Protein AF-K9WG17-F1 (afdb_monomer_lite)

Foldseek 3Di:
DDDDDDDDDDDPVCDPVCCVPPVPQQQDADPVRHGDDDWWKWKDWPAWQDDPLAIATEIEIQTPVDGADVQCVVCVNVVVVVCVVVVVDPSNQHYYYWYDYNFKIWTWGQDPPRDIDIFMAGCVVVPPDSDRDGPPDDDRDDLLVVLQVVVLSVLVVVCVVDPVDPVSVVVSNVDGGTTISD

Radius of gyration: 18.95 Å; chains: 1; bounding box: 47×35×56 Å

pLDDT: mean 86.3, std 12.38, range [47.38, 98.56]

Structure (mmCIF, N/CA/C/O backbone):
data_AF-K9WG17-F1
#
_entry.id   AF-K9WG17-F1
#
loop_
_atom_site.group_PDB
_atom_site.id
_atom_site.type_symbol
_atom_site.label_atom_id
_atom_site.label_alt_id
_atom_site.label_comp_id
_atom_site.label_asym_id
_atom_site.label_entity_id
_atom_site.label_seq_id
_atom_site.pdbx_PDB_ins_code
_atom_site.Cartn_x
_atom_site.Cartn_y
_atom_site.Cartn_z
_atom_site.occupancy
_atom_site.B_iso_or_equiv
_atom_site.auth_seq_id
_atom_site.auth_comp_id
_atom_site.auth_asym_id
_atom_site.auth_atom_id
_atom_site.pdbx_PDB_model_num
ATOM 1 N N . MET A 1 1 ? -18.762 12.763 -14.631 1.00 51.12 1 MET A N 1
ATOM 2 C C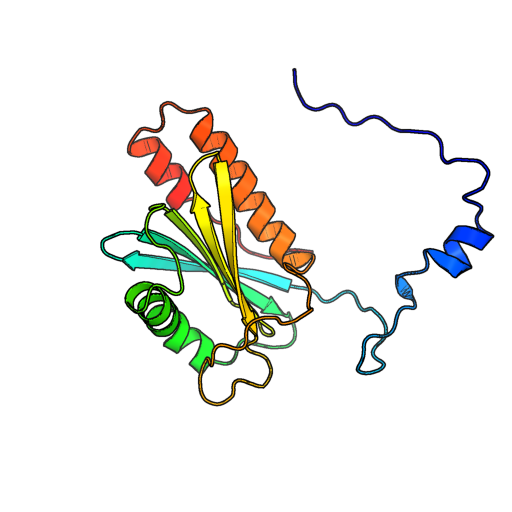A . MET A 1 1 ? -18.119 12.329 -15.885 1.00 51.12 1 MET A CA 1
ATOM 3 C C . MET A 1 1 ? -17.086 11.316 -15.479 1.00 51.12 1 MET A C 1
ATOM 5 O O . MET A 1 1 ? -16.233 11.662 -14.670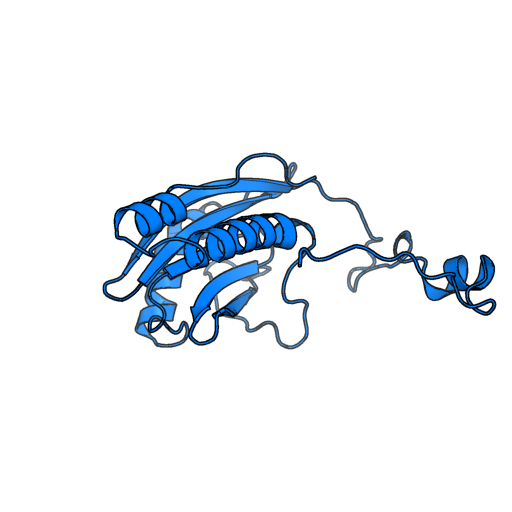 1.00 51.12 1 MET A O 1
ATOM 9 N N . ASP A 1 2 ? -17.221 10.090 -15.963 1.00 79.38 2 ASP A N 1
ATOM 10 C CA . ASP A 1 2 ? -16.240 9.048 -15.684 1.00 79.38 2 ASP A CA 1
ATOM 11 C C . ASP A 1 2 ? -14.927 9.390 -16.386 1.00 79.38 2 ASP A C 1
ATOM 13 O O . ASP A 1 2 ? -14.920 10.050 -17.431 1.00 79.38 2 ASP A O 1
ATOM 17 N N . ALA A 1 3 ? -13.808 8.971 -15.801 1.00 78.81 3 ALA A N 1
ATOM 18 C CA . ALA A 1 3 ? -12.523 9.100 -16.464 1.00 78.81 3 ALA A CA 1
ATOM 19 C C . ALA A 1 3 ? -12.542 8.259 -17.748 1.00 78.81 3 ALA A C 1
ATOM 21 O O . ALA A 1 3 ? -12.750 7.048 -17.707 1.00 78.81 3 ALA A O 1
ATOM 22 N N . THR A 1 4 ? -12.323 8.899 -18.893 1.00 87.00 4 THR A N 1
ATOM 23 C CA . THR A 1 4 ? -12.233 8.216 -20.185 1.00 87.00 4 THR A CA 1
ATOM 24 C C . THR A 1 4 ? -10.780 8.057 -20.587 1.00 87.00 4 THR A C 1
ATOM 26 O O . THR A 1 4 ? -10.029 9.034 -20.625 1.00 87.00 4 THR A O 1
ATOM 29 N N . THR A 1 5 ? -10.387 6.840 -20.945 1.00 90.88 5 THR A N 1
ATOM 30 C CA . THR A 1 5 ? -9.100 6.608 -21.598 1.00 90.88 5 THR A CA 1
ATOM 31 C C . THR A 1 5 ? -9.144 7.184 -23.009 1.00 90.88 5 THR A C 1
ATOM 33 O O . THR A 1 5 ? -10.011 6.822 -23.801 1.00 90.88 5 THR A O 1
ATOM 36 N N . ILE A 1 6 ? -8.198 8.065 -23.327 1.00 94.19 6 ILE A N 1
ATOM 37 C CA . ILE A 1 6 ? -7.948 8.524 -24.694 1.00 94.19 6 ILE A CA 1
ATOM 38 C C . ILE A 1 6 ? -6.669 7.873 -25.208 1.00 94.19 6 ILE A C 1
ATOM 40 O O . ILE A 1 6 ? -5.719 7.671 -24.450 1.00 94.19 6 ILE A O 1
ATOM 44 N N . ILE A 1 7 ? -6.654 7.537 -26.492 1.00 93.81 7 ILE A N 1
ATOM 45 C CA . ILE A 1 7 ? -5.469 7.022 -27.173 1.00 93.81 7 ILE A CA 1
ATOM 46 C C . ILE A 1 7 ? -4.915 8.174 -27.999 1.00 93.81 7 ILE A C 1
ATOM 48 O O . ILE A 1 7 ? -5.633 8.755 -28.810 1.00 93.81 7 ILE A O 1
ATOM 52 N N . LEU A 1 8 ? -3.659 8.523 -27.747 1.00 95.06 8 LEU A N 1
ATOM 53 C CA . LEU A 1 8 ? -2.934 9.521 -28.521 1.00 95.06 8 LEU A CA 1
ATOM 54 C C . LEU A 1 8 ? -2.018 8.803 -29.505 1.00 95.06 8 LEU A C 1
ATOM 56 O O . LEU A 1 8 ? -1.388 7.805 -29.146 1.00 95.06 8 LEU A O 1
ATOM 60 N N . ASP A 1 9 ? -1.925 9.331 -30.722 1.00 96.19 9 ASP A N 1
ATOM 61 C CA . ASP A 1 9 ? -0.934 8.864 -31.683 1.00 96.19 9 ASP A CA 1
ATOM 62 C C . ASP A 1 9 ? 0.478 9.113 -31.146 1.00 96.19 9 ASP A C 1
ATOM 64 O O . ASP A 1 9 ? 0.766 10.145 -30.527 1.00 96.19 9 ASP A O 1
ATOM 68 N N . LEU A 1 10 ? 1.378 8.162 -31.399 1.00 94.94 10 LEU A N 1
ATOM 69 C CA . LEU A 1 10 ? 2.783 8.341 -31.059 1.00 94.94 10 LEU A CA 1
ATOM 70 C C . LEU A 1 10 ? 3.395 9.427 -31.960 1.00 94.94 10 LEU A C 1
ATOM 72 O O . LEU A 1 10 ? 3.201 9.391 -33.179 1.00 94.94 10 LEU A O 1
ATOM 76 N N . PRO A 1 11 ? 4.177 10.372 -31.405 1.00 96.50 11 PRO A N 1
ATOM 77 C CA . PRO A 1 11 ? 4.955 11.300 -32.213 1.00 96.50 11 PRO A CA 1
ATOM 78 C C . PRO A 1 11 ? 5.862 10.541 -33.197 1.00 96.50 11 PRO A C 1
ATOM 80 O O . PRO A 1 11 ? 6.480 9.558 -32.786 1.00 96.50 11 PRO A O 1
ATOM 83 N N . PRO A 1 12 ? 6.053 11.017 -34.445 1.00 95.12 12 PRO A N 1
ATOM 84 C CA . PRO A 1 12 ? 6.903 10.344 -35.439 1.00 95.12 12 PRO A CA 1
ATOM 85 C C . PRO A 1 12 ? 8.351 10.088 -34.989 1.00 95.12 12 PRO A C 1
ATOM 87 O O . PRO A 1 12 ? 9.030 9.228 -35.539 1.00 95.12 12 PRO A O 1
ATOM 90 N N . ALA A 1 13 ? 8.831 10.837 -33.992 1.00 95.25 13 ALA A N 1
ATOM 91 C CA . ALA A 1 13 ? 10.150 10.660 -33.392 1.00 95.25 13 ALA A CA 1
ATOM 92 C C . ALA A 1 13 ? 10.279 9.381 -32.537 1.00 95.25 13 ALA A C 1
ATOM 94 O O . ALA A 1 13 ? 11.396 8.924 -32.301 1.00 95.25 13 ALA A O 1
ATOM 95 N N . ILE A 1 14 ? 9.167 8.795 -32.075 1.00 94.75 14 ILE A N 1
ATOM 96 C CA . ILE A 1 14 ? 9.159 7.525 -31.336 1.00 94.75 14 ILE A CA 1
ATOM 97 C C . ILE A 1 14 ? 9.153 6.379 -32.352 1.00 94.75 14 ILE A C 1
ATOM 99 O O . ILE A 1 14 ? 8.116 5.807 -32.682 1.00 94.75 14 ILE A O 1
ATOM 103 N N . THR A 1 15 ? 10.331 6.078 -32.891 1.00 95.00 15 THR A N 1
ATOM 104 C CA . THR A 1 15 ? 10.540 4.988 -33.854 1.00 95.00 15 THR A CA 1
ATOM 105 C C . THR A 1 15 ? 10.776 3.645 -33.155 1.00 95.00 15 THR A C 1
ATOM 107 O O . THR A 1 15 ? 11.053 3.592 -31.956 1.00 95.00 15 THR A O 1
ATOM 110 N N . ASN A 1 16 ? 10.736 2.542 -33.912 1.00 93.56 16 ASN A N 1
ATOM 111 C CA . ASN A 1 16 ? 11.123 1.221 -33.396 1.00 93.56 16 ASN A CA 1
ATOM 112 C C . ASN A 1 16 ? 12.556 1.226 -32.840 1.00 93.56 16 ASN A C 1
ATOM 114 O O . ASN A 1 16 ? 12.784 0.710 -31.750 1.00 93.56 16 ASN A O 1
ATOM 118 N N . ASP A 1 17 ? 13.497 1.864 -33.541 1.00 93.94 17 ASP A N 1
ATOM 119 C CA . ASP A 1 17 ? 14.888 1.990 -33.091 1.00 93.94 17 ASP A CA 1
ATOM 120 C C . ASP A 1 17 ? 14.991 2.813 -31.804 1.00 93.94 17 ASP A C 1
ATOM 122 O O . ASP A 1 17 ? 15.771 2.479 -30.912 1.00 93.94 17 ASP A O 1
ATOM 126 N N . TYR A 1 18 ? 14.194 3.880 -31.674 1.00 92.94 18 TYR A N 1
ATOM 127 C CA . TYR A 1 18 ? 14.124 4.641 -30.429 1.00 92.94 18 TYR A CA 1
ATOM 128 C C . TYR A 1 18 ? 13.651 3.746 -29.279 1.00 92.94 18 TYR A C 1
ATOM 130 O O . TYR A 1 18 ? 14.301 3.702 -28.237 1.00 92.94 18 TYR A O 1
ATOM 138 N N . LEU A 1 19 ? 12.569 2.985 -29.472 1.00 92.12 19 LEU A N 1
ATOM 139 C CA . LEU A 1 19 ? 12.044 2.084 -28.443 1.00 92.12 19 LEU A CA 1
ATOM 140 C C . LEU A 1 19 ? 13.060 1.000 -28.056 1.00 92.12 19 LEU A C 1
ATOM 142 O O . LEU A 1 19 ? 13.271 0.766 -26.869 1.00 92.12 19 LEU A O 1
ATOM 146 N N . GLN A 1 20 ? 13.742 0.397 -29.031 1.00 87.25 20 GLN A N 1
ATOM 147 C CA . GLN A 1 20 ? 14.749 -0.644 -28.793 1.00 87.25 20 GLN A CA 1
ATOM 148 C C . GLN A 1 20 ? 15.999 -0.139 -28.064 1.00 87.25 20 GLN A C 1
ATOM 150 O O . GLN A 1 20 ? 16.607 -0.901 -27.315 1.00 87.25 20 GLN A O 1
ATOM 155 N N . ASN A 1 21 ? 16.392 1.119 -28.277 1.00 86.31 21 ASN A N 1
ATOM 156 C CA . ASN A 1 21 ? 17.616 1.673 -27.694 1.00 86.31 21 ASN A CA 1
ATOM 157 C C . ASN A 1 21 ? 17.372 2.465 -26.403 1.00 86.31 21 ASN A C 1
ATOM 159 O O . ASN A 1 21 ? 18.257 2.528 -25.556 1.00 86.31 21 ASN A O 1
ATOM 163 N N . GLN A 1 22 ? 16.207 3.105 -26.264 1.00 87.19 22 GLN A N 1
ATOM 164 C CA . GLN A 1 22 ? 15.921 4.054 -25.179 1.00 87.19 22 GLN A CA 1
ATOM 165 C C . GLN A 1 22 ? 14.816 3.577 -24.227 1.00 87.19 22 GLN A C 1
ATOM 167 O O . GLN A 1 22 ? 14.816 3.971 -23.064 1.00 87.19 22 GLN A O 1
ATOM 172 N N . ALA A 1 23 ? 13.884 2.732 -24.685 1.00 82.81 23 ALA A N 1
ATOM 173 C CA . ALA A 1 23 ? 12.753 2.236 -23.888 1.00 82.81 23 ALA A CA 1
ATOM 174 C C . ALA A 1 23 ? 12.799 0.717 -23.628 1.00 82.81 23 ALA A C 1
ATOM 176 O O . ALA A 1 23 ? 11.820 0.137 -23.160 1.00 82.81 23 ALA A O 1
ATOM 177 N N . ASN A 1 24 ? 13.932 0.076 -23.913 1.00 81.19 24 ASN A N 1
ATOM 178 C CA . ASN A 1 24 ? 14.167 -1.351 -23.707 1.00 81.19 24 ASN A CA 1
ATOM 179 C C . ASN A 1 24 ? 14.452 -1.637 -22.226 1.00 81.19 24 ASN A C 1
ATOM 181 O O . ASN A 1 24 ? 15.583 -1.855 -21.792 1.00 81.19 24 ASN A O 1
ATOM 185 N N . VAL A 1 25 ? 13.393 -1.542 -21.423 1.00 76.88 25 VAL A N 1
ATOM 186 C CA . VAL A 1 25 ? 13.448 -1.740 -19.971 1.00 76.88 25 VAL A CA 1
ATOM 187 C C . VAL A 1 25 ? 13.676 -3.203 -19.581 1.00 76.88 25 VAL A C 1
ATOM 189 O O . VAL A 1 25 ? 14.121 -3.483 -18.471 1.00 76.88 25 VAL A O 1
ATOM 192 N N . ASP A 1 26 ? 13.403 -4.135 -20.492 1.00 74.44 26 ASP A N 1
ATOM 193 C CA . ASP A 1 26 ? 13.561 -5.580 -20.334 1.00 74.44 26 ASP A CA 1
ATOM 194 C C . ASP A 1 26 ? 15.021 -6.053 -20.397 1.00 74.44 26 ASP A C 1
ATOM 196 O O . ASP A 1 26 ? 15.327 -7.155 -19.943 1.00 74.44 26 ASP A O 1
ATOM 200 N N . THR A 1 27 ? 15.941 -5.204 -20.862 1.00 75.81 27 THR A N 1
ATOM 201 C CA . THR A 1 27 ? 17.392 -5.459 -20.806 1.00 75.81 27 THR A CA 1
ATOM 202 C C . THR A 1 27 ? 18.113 -4.689 -19.699 1.00 75.81 27 THR A C 1
ATOM 204 O O . THR A 1 27 ? 19.325 -4.848 -19.538 1.00 75.81 27 THR A O 1
ATOM 207 N N . LEU A 1 28 ? 17.398 -3.881 -18.904 1.00 74.75 28 LEU A N 1
ATOM 208 C CA . LEU A 1 28 ? 18.005 -3.148 -17.794 1.00 74.75 28 LEU A CA 1
ATOM 209 C C . LEU A 1 28 ? 18.552 -4.118 -16.746 1.00 74.75 28 LEU A C 1
ATOM 211 O O . LEU A 1 28 ? 17.857 -5.031 -16.295 1.00 74.75 28 LEU A O 1
ATOM 215 N N . SER A 1 29 ? 19.788 -3.868 -16.326 1.00 74.44 29 SER A N 1
ATOM 216 C CA . SER A 1 29 ? 20.395 -4.524 -15.174 1.00 74.44 29 SER A CA 1
ATOM 217 C C . SER A 1 29 ? 20.368 -3.590 -13.972 1.00 74.44 29 SER A C 1
ATOM 219 O O . SER A 1 29 ? 20.653 -2.398 -14.096 1.00 74.44 29 SER A O 1
ATOM 221 N N . ASP A 1 30 ? 20.028 -4.129 -12.806 1.00 68.19 30 ASP A N 1
ATOM 222 C CA . ASP A 1 30 ? 20.104 -3.386 -11.553 1.00 68.19 30 ASP A CA 1
ATOM 223 C C . ASP A 1 30 ? 21.564 -3.158 -11.104 1.00 68.19 30 ASP A C 1
ATOM 225 O O . ASP A 1 30 ? 22.530 -3.607 -11.728 1.00 68.19 30 ASP A O 1
ATOM 229 N N . GLN A 1 31 ? 21.737 -2.463 -9.977 1.00 62.03 31 GLN A N 1
ATOM 230 C CA . GLN A 1 31 ? 23.042 -2.205 -9.351 1.00 62.03 31 GLN A CA 1
ATOM 231 C C . GLN A 1 31 ? 23.815 -3.477 -8.943 1.00 62.03 31 GLN A C 1
ATOM 233 O O . GLN A 1 31 ? 24.991 -3.390 -8.591 1.00 62.03 31 GLN A O 1
ATOM 238 N N . TYR A 1 32 ? 23.179 -4.650 -9.004 1.00 67.19 32 TYR A N 1
ATOM 239 C CA . TYR A 1 32 ? 23.762 -5.964 -8.739 1.00 67.19 32 TYR A CA 1
ATOM 240 C C . TYR A 1 32 ? 23.988 -6.775 -10.024 1.00 67.19 32 TYR A C 1
ATOM 242 O O . TYR A 1 32 ? 24.229 -7.980 -9.947 1.00 67.19 32 TYR A O 1
ATOM 250 N N . GLN A 1 33 ? 23.918 -6.130 -11.195 1.00 72.94 33 GLN A N 1
ATOM 251 C CA . GLN A 1 33 ? 24.057 -6.751 -12.516 1.00 72.94 33 GLN A CA 1
ATOM 252 C C . GLN A 1 33 ? 23.007 -7.833 -12.805 1.00 72.94 33 GLN A C 1
ATOM 254 O O . GLN A 1 33 ? 23.218 -8.692 -13.664 1.00 72.94 33 GLN A O 1
ATOM 259 N N . LYS A 1 34 ? 21.862 -7.804 -12.114 1.00 71.62 34 LYS A N 1
ATOM 260 C CA . LYS A 1 34 ? 20.746 -8.699 -12.419 1.00 71.62 34 LYS A CA 1
ATOM 261 C C . LYS A 1 34 ? 19.844 -8.037 -13.443 1.00 71.62 34 LYS A C 1
ATOM 263 O O . LYS A 1 34 ? 19.337 -6.943 -13.211 1.00 71.62 34 LYS A O 1
ATOM 268 N N . THR A 1 35 ? 19.635 -8.716 -14.563 1.00 75.44 35 THR A N 1
ATOM 269 C CA . THR A 1 35 ? 18.678 -8.287 -15.584 1.00 75.44 35 THR A CA 1
ATOM 270 C C . THR A 1 35 ? 17.263 -8.311 -15.019 1.00 75.44 35 THR A C 1
ATOM 272 O O . THR A 1 35 ? 16.928 -9.174 -14.201 1.00 75.44 35 THR A O 1
ATOM 275 N N . TYR A 1 36 ? 16.435 -7.370 -15.463 1.00 69.44 36 TYR A N 1
ATOM 276 C CA . TYR A 1 36 ? 15.031 -7.284 -15.097 1.00 69.44 36 TYR A CA 1
ATOM 277 C C . TYR A 1 36 ? 14.325 -8.634 -15.295 1.00 69.44 36 TYR A C 1
ATOM 279 O O . TYR A 1 36 ? 14.311 -9.204 -16.385 1.00 69.44 36 TYR A O 1
ATOM 287 N N . GLN A 1 37 ? 13.732 -9.158 -14.222 1.00 72.12 37 GLN A N 1
ATOM 288 C CA . GLN A 1 37 ? 12.983 -10.409 -14.253 1.00 72.12 37 GLN A CA 1
ATOM 289 C C . GLN A 1 37 ? 11.594 -10.217 -13.671 1.00 72.12 37 GLN A C 1
ATOM 291 O O . GLN A 1 37 ? 11.386 -9.537 -12.663 1.00 72.12 37 GLN A O 1
ATOM 296 N N . TYR A 1 38 ? 10.636 -10.894 -14.293 1.00 76.38 38 TYR A N 1
ATOM 297 C CA . TYR A 1 38 ? 9.287 -10.967 -13.774 1.00 76.38 38 TYR A CA 1
ATOM 298 C C . TYR A 1 38 ? 9.226 -11.914 -12.570 1.00 76.38 38 TYR A C 1
ATOM 300 O O . TYR A 1 38 ? 9.233 -13.135 -12.719 1.00 76.38 38 TYR A O 1
ATOM 308 N N . ILE A 1 39 ? 9.158 -11.349 -11.364 1.00 80.75 39 ILE A N 1
ATOM 309 C CA . ILE A 1 39 ? 9.056 -12.117 -10.118 1.00 80.75 39 ILE A CA 1
ATOM 310 C C . ILE A 1 39 ? 7.588 -12.258 -9.727 1.00 80.75 39 ILE A C 1
ATOM 312 O O . ILE A 1 39 ? 6.894 -11.275 -9.494 1.00 80.75 39 ILE A O 1
ATOM 316 N N . ARG A 1 40 ? 7.092 -13.483 -9.579 1.00 88.12 40 ARG A N 1
ATOM 317 C CA . ARG A 1 40 ? 5.726 -13.697 -9.093 1.00 88.12 40 ARG A CA 1
ATOM 318 C C . ARG A 1 40 ? 5.619 -13.377 -7.606 1.00 88.12 40 ARG A C 1
ATOM 320 O O . ARG A 1 40 ? 6.432 -13.828 -6.793 1.00 88.12 40 ARG A O 1
ATOM 327 N N . ARG A 1 41 ? 4.587 -12.608 -7.252 1.00 91.56 41 ARG A N 1
ATOM 328 C CA . ARG A 1 41 ? 4.244 -12.288 -5.865 1.00 91.56 41 ARG A CA 1
ATOM 329 C C . ARG A 1 41 ? 2.773 -12.533 -5.566 1.00 91.56 41 ARG A C 1
ATOM 331 O O . ARG A 1 41 ? 1.930 -12.484 -6.460 1.00 91.56 41 ARG A O 1
ATOM 338 N N . SER A 1 42 ? 2.471 -12.756 -4.294 1.00 94.31 42 SER A N 1
ATOM 339 C CA . SER A 1 42 ? 1.108 -12.867 -3.776 1.00 94.31 42 SER A CA 1
ATOM 340 C C . SER A 1 42 ? 0.894 -11.950 -2.573 1.00 94.31 42 SER A C 1
ATOM 342 O O . SER A 1 42 ? 1.837 -11.645 -1.843 1.00 94.31 42 SER A O 1
ATOM 344 N N . ALA A 1 43 ? -0.345 -11.512 -2.365 1.00 96.06 43 ALA A N 1
ATOM 345 C CA . ALA A 1 43 ? -0.778 -10.834 -1.151 1.00 96.06 43 ALA A CA 1
ATOM 346 C C . ALA A 1 43 ? -1.418 -11.835 -0.185 1.00 96.06 43 ALA A C 1
ATOM 348 O O . ALA A 1 43 ? -2.285 -12.632 -0.561 1.00 96.06 43 ALA A O 1
ATOM 349 N N . LYS A 1 44 ? -1.036 -11.746 1.086 1.00 96.94 44 LYS A N 1
ATOM 350 C CA . LYS A 1 44 ? -1.651 -12.468 2.196 1.00 96.94 44 LYS A CA 1
ATOM 351 C C . LYS A 1 44 ? -2.096 -11.458 3.259 1.00 96.94 44 LYS A C 1
ATOM 353 O O . LYS A 1 44 ? -1.237 -10.863 3.908 1.00 96.94 44 LYS A O 1
ATOM 358 N N . PRO A 1 45 ? -3.409 -11.277 3.468 1.00 97.50 45 PRO A N 1
ATOM 359 C CA . PRO A 1 45 ? -3.932 -10.552 4.619 1.00 97.50 45 PRO A CA 1
ATOM 360 C C . PRO A 1 45 ? -3.483 -11.222 5.913 1.00 97.50 45 PRO A C 1
ATOM 362 O O . PRO A 1 45 ? -3.602 -12.444 6.041 1.00 97.50 45 PRO A O 1
ATOM 365 N N . ILE A 1 46 ? -2.992 -10.437 6.867 1.00 95.88 46 ILE A N 1
ATOM 366 C CA . ILE A 1 46 ? -2.600 -10.956 8.190 1.00 95.88 46 ILE A CA 1
ATOM 367 C C . ILE A 1 46 ? -3.470 -10.406 9.324 1.00 95.88 46 ILE A C 1
ATOM 369 O O . ILE A 1 46 ? -3.355 -10.864 10.456 1.00 95.88 46 ILE A O 1
ATOM 373 N N . GLY A 1 47 ? -4.369 -9.467 9.018 1.00 96.94 47 GLY A N 1
ATOM 374 C CA . GLY A 1 47 ? -5.338 -8.920 9.961 1.00 96.94 47 GLY A CA 1
ATOM 375 C C . GLY A 1 47 ? -5.162 -7.422 10.159 1.00 96.94 47 GLY A C 1
ATOM 376 O O . GLY A 1 47 ? -4.969 -6.680 9.194 1.00 96.94 47 GLY A O 1
ATOM 377 N N . PHE A 1 48 ? -5.262 -6.989 11.413 1.00 97.81 48 PHE A N 1
ATOM 378 C CA . PHE A 1 48 ? -5.276 -5.582 11.792 1.00 97.81 48 PHE A CA 1
ATOM 379 C C . PHE A 1 48 ? -4.222 -5.284 12.852 1.00 97.81 48 PHE A C 1
ATOM 381 O O . PHE A 1 48 ? -4.009 -6.094 13.751 1.00 97.81 48 PHE A O 1
ATOM 388 N N . LEU A 1 49 ? -3.649 -4.086 12.788 1.00 96.94 49 LEU A N 1
ATOM 389 C CA . LEU A 1 49 ? -3.021 -3.430 13.929 1.00 96.94 49 LEU A CA 1
ATOM 390 C C . LEU A 1 49 ? -3.968 -2.341 14.420 1.00 96.94 49 LEU A C 1
ATOM 392 O O . LEU A 1 49 ? -4.404 -1.490 13.643 1.00 96.94 49 LEU A O 1
ATOM 396 N N . VAL A 1 50 ? -4.287 -2.383 15.711 1.00 95.94 50 VAL A N 1
ATOM 397 C CA . VAL A 1 50 ? -5.158 -1.405 16.364 1.00 95.94 50 VAL A CA 1
ATOM 398 C C . VAL A 1 50 ? -4.335 -0.622 17.375 1.00 95.94 50 VAL A C 1
ATOM 400 O O . VAL A 1 50 ? -3.760 -1.189 18.299 1.00 95.94 50 VAL A O 1
ATOM 403 N N . HIS A 1 51 ? -4.303 0.688 17.186 1.00 94.44 51 HIS A N 1
ATOM 404 C CA . HIS A 1 51 ? -3.726 1.671 18.087 1.00 94.44 51 HIS A CA 1
ATOM 405 C C . HIS A 1 51 ? -4.837 2.635 18.529 1.00 94.44 51 HIS A C 1
ATOM 407 O O . HIS A 1 51 ? -5.824 2.816 17.815 1.00 94.44 51 HIS A O 1
ATOM 413 N N . GLU A 1 52 ? -4.682 3.310 19.672 1.00 92.75 52 GLU A N 1
ATOM 414 C CA . GLU A 1 52 ? -5.693 4.245 20.210 1.00 92.75 52 GLU A CA 1
ATOM 415 C C . GLU A 1 52 ? -6.125 5.348 19.221 1.00 92.75 52 GLU A C 1
ATOM 417 O O . GLU A 1 52 ? -7.220 5.895 19.328 1.00 92.75 52 GLU A O 1
ATOM 422 N N . LYS A 1 53 ? -5.269 5.661 18.243 1.00 91.25 53 LYS A N 1
ATOM 423 C CA . LYS A 1 53 ? -5.466 6.724 17.246 1.00 91.25 53 LYS A CA 1
ATOM 424 C C . LYS A 1 53 ? -5.584 6.223 15.805 1.00 91.25 53 LYS A C 1
ATOM 426 O O . LYS A 1 53 ? -5.834 7.035 14.924 1.00 91.25 53 LYS A O 1
ATOM 431 N N . LEU A 1 54 ? -5.363 4.933 15.541 1.00 94.25 54 LEU A N 1
ATOM 432 C CA . LEU A 1 54 ? -5.180 4.421 14.179 1.00 94.25 54 LEU A CA 1
ATOM 433 C C . LEU A 1 54 ? -5.554 2.939 14.067 1.00 94.25 54 LEU A C 1
ATOM 435 O O . LEU A 1 54 ? -5.197 2.137 14.925 1.00 94.25 54 LEU A O 1
ATOM 439 N N . VAL A 1 55 ? -6.193 2.564 12.960 1.00 96.50 55 VAL A N 1
ATOM 440 C CA . VAL A 1 55 ? -6.352 1.166 12.537 1.00 96.50 55 VAL A CA 1
ATOM 441 C C . VAL A 1 55 ? -5.617 0.945 11.218 1.00 96.50 55 VAL A C 1
ATOM 443 O O . VAL A 1 55 ? -5.888 1.634 10.234 1.00 96.50 55 VAL A O 1
ATOM 446 N N . LEU A 1 56 ? -4.719 -0.038 11.180 1.00 97.69 56 LEU A N 1
ATOM 447 C CA . LEU A 1 56 ? -4.028 -0.462 9.964 1.00 97.69 56 LEU A CA 1
ATOM 448 C C . LEU A 1 56 ? -4.474 -1.858 9.547 1.00 97.69 56 LEU A C 1
ATOM 450 O O . LEU A 1 56 ? -4.450 -2.791 10.349 1.00 97.69 56 LEU A O 1
ATOM 454 N N . LYS A 1 57 ? -4.812 -2.017 8.270 1.00 98.56 57 LYS A N 1
ATOM 455 C CA . LYS A 1 57 ? -4.890 -3.329 7.614 1.00 98.56 57 LYS A CA 1
ATOM 456 C C . LYS A 1 57 ? -3.481 -3.815 7.315 1.00 98.56 57 LYS A C 1
ATOM 458 O O . LYS A 1 57 ? -2.660 -3.044 6.830 1.00 98.56 57 LYS A O 1
ATOM 463 N N . LEU A 1 58 ? -3.186 -5.075 7.587 1.00 98.25 58 LEU A N 1
ATOM 464 C CA . LEU A 1 58 ? -1.839 -5.602 7.416 1.00 98.25 58 LEU A CA 1
ATOM 465 C C . LEU A 1 58 ? -1.784 -6.641 6.295 1.00 98.25 58 LEU A C 1
ATOM 467 O O . LEU A 1 58 ? -2.606 -7.563 6.232 1.00 98.25 58 LEU A O 1
ATOM 471 N N . TYR A 1 59 ? -0.758 -6.517 5.460 1.00 97.62 59 TYR A N 1
ATOM 472 C CA . TYR A 1 59 ? -0.469 -7.412 4.351 1.00 97.62 59 TYR A CA 1
ATOM 473 C C . TYR A 1 59 ? 0.957 -7.945 4.440 1.00 97.62 59 TYR A C 1
ATOM 475 O O . TYR A 1 59 ? 1.910 -7.193 4.636 1.00 97.62 59 TYR A O 1
ATOM 483 N N . HIS A 1 60 ? 1.109 -9.242 4.192 1.00 95.50 60 HIS A N 1
ATOM 484 C CA . HIS A 1 60 ? 2.364 -9.800 3.711 1.00 95.50 60 HIS A CA 1
ATOM 485 C C . HIS A 1 60 ? 2.319 -9.874 2.191 1.00 95.50 60 HIS A C 1
ATOM 487 O O . HIS A 1 60 ? 1.370 -10.410 1.616 1.00 95.50 60 HIS A O 1
ATOM 493 N N . MET A 1 61 ? 3.370 -9.388 1.546 1.00 93.44 61 MET A N 1
ATOM 494 C CA . MET A 1 61 ? 3.605 -9.610 0.132 1.00 93.44 61 MET A CA 1
ATOM 495 C C . MET A 1 61 ? 4.722 -10.641 -0.036 1.00 93.44 61 MET A C 1
ATOM 497 O O . MET A 1 61 ? 5.881 -10.394 0.294 1.00 93.44 61 MET A O 1
ATOM 501 N N . LEU A 1 62 ? 4.358 -11.814 -0.543 1.00 92.00 62 LEU A N 1
ATOM 502 C CA . LEU A 1 62 ? 5.209 -13.000 -0.584 1.00 92.00 62 LEU A CA 1
ATOM 503 C C . LEU A 1 62 ? 5.762 -13.216 -1.992 1.00 92.00 62 LEU A C 1
ATOM 505 O O . LEU A 1 62 ? 5.011 -13.108 -2.959 1.00 92.00 62 LEU A O 1
ATOM 509 N N . ARG A 1 63 ? 7.049 -13.556 -2.113 1.00 89.06 63 ARG A N 1
ATOM 510 C CA . ARG A 1 63 ? 7.633 -14.115 -3.340 1.00 89.06 63 ARG A CA 1
ATOM 511 C C . ARG A 1 63 ? 7.337 -15.615 -3.389 1.00 89.06 63 ARG A C 1
ATOM 513 O O . ARG A 1 63 ? 7.302 -16.260 -2.348 1.00 89.06 63 ARG A O 1
ATOM 520 N N . GLU A 1 64 ? 7.149 -16.168 -4.585 1.00 82.94 64 GLU A N 1
ATOM 521 C CA . GLU A 1 64 ? 6.839 -17.599 -4.765 1.00 82.94 64 GLU A CA 1
ATOM 522 C C . GLU A 1 64 ? 7.954 -18.524 -4.240 1.00 82.94 64 GLU A C 1
ATOM 524 O O . GLU A 1 64 ? 7.666 -19.541 -3.618 1.00 82.94 64 GLU A O 1
ATOM 529 N N . ALA A 1 65 ? 9.220 -18.144 -4.436 1.00 79.81 65 ALA A N 1
ATOM 530 C CA . ALA A 1 65 ? 10.378 -18.974 -4.094 1.00 79.81 65 ALA A CA 1
ATOM 531 C C . ALA A 1 65 ? 11.019 -18.656 -2.728 1.00 79.81 65 ALA A C 1
ATOM 533 O O . ALA A 1 65 ? 11.860 -19.417 -2.258 1.00 79.81 65 ALA A O 1
ATOM 534 N N . GLU A 1 66 ? 10.655 -17.538 -2.092 1.00 82.50 66 GLU A N 1
ATOM 535 C CA . GLU A 1 66 ? 11.345 -17.027 -0.901 1.00 82.50 66 GLU A CA 1
ATOM 536 C C . GLU A 1 66 ? 10.338 -16.597 0.178 1.00 82.50 66 GLU A C 1
ATOM 538 O O . GLU A 1 66 ? 9.649 -15.576 0.017 1.00 82.50 66 GLU A O 1
ATOM 543 N N . PRO A 1 67 ? 10.242 -17.334 1.302 1.00 83.94 67 PRO A N 1
ATOM 544 C CA . PRO A 1 67 ? 9.379 -16.933 2.401 1.00 83.94 67 PRO A CA 1
ATOM 545 C C . PRO A 1 67 ? 9.890 -15.644 3.055 1.00 83.94 67 PRO A C 1
ATOM 547 O O . PRO A 1 67 ? 11.086 -15.350 3.055 1.00 83.94 67 PRO A O 1
ATOM 550 N N . LEU A 1 68 ? 8.979 -14.875 3.657 1.00 86.81 68 LEU A N 1
ATOM 551 C CA . LEU A 1 68 ? 9.382 -13.790 4.550 1.00 86.81 68 LEU A CA 1
ATOM 552 C C . LEU A 1 68 ? 10.093 -14.383 5.775 1.00 86.81 68 LEU A C 1
ATOM 554 O O . LEU A 1 68 ? 9.567 -15.331 6.367 1.00 86.81 68 LEU A O 1
ATOM 558 N N . PRO A 1 69 ? 11.234 -13.825 6.207 1.00 85.38 69 PRO A N 1
ATOM 559 C CA . PRO A 1 69 ? 11.865 -14.238 7.453 1.00 85.38 69 PRO A CA 1
ATOM 560 C C . PRO A 1 69 ? 10.877 -14.172 8.627 1.00 85.38 69 PRO A C 1
ATOM 562 O O . PRO A 1 69 ? 10.213 -13.155 8.825 1.00 85.38 69 PRO A O 1
ATOM 565 N N . GLN A 1 70 ? 10.777 -15.255 9.405 1.00 86.50 70 GLN A N 1
ATOM 566 C CA . GLN A 1 70 ? 9.758 -15.399 10.454 1.00 86.50 70 GLN A CA 1
ATOM 567 C C . GLN A 1 70 ? 9.823 -14.271 11.496 1.00 86.50 70 GLN A C 1
ATOM 569 O O . GLN A 1 70 ? 8.803 -13.683 11.823 1.00 86.50 70 GLN A O 1
ATOM 574 N N . HIS A 1 71 ? 11.026 -13.879 11.919 1.00 83.00 71 HIS A N 1
ATOM 575 C CA . HIS A 1 71 ? 11.212 -12.787 12.878 1.00 83.00 71 HIS A CA 1
ATOM 576 C C . HIS A 1 71 ? 10.660 -11.432 12.388 1.00 83.00 71 HIS A C 1
ATOM 578 O O . HIS A 1 71 ? 10.171 -10.656 13.202 1.00 83.00 71 HIS A O 1
ATOM 584 N N . LEU A 1 72 ? 10.698 -11.132 11.079 1.00 84.44 72 LEU A N 1
ATOM 585 C CA . LEU A 1 72 ? 10.095 -9.901 10.546 1.00 84.44 72 LEU A CA 1
ATOM 586 C C . LEU A 1 72 ? 8.571 -9.956 10.659 1.00 84.44 72 LEU A C 1
ATOM 588 O O . LEU A 1 72 ? 7.941 -8.948 10.960 1.00 84.44 72 LEU A O 1
ATOM 592 N N . GLN A 1 73 ? 7.989 -11.134 10.430 1.00 89.06 73 GLN A N 1
ATOM 593 C CA . GLN A 1 73 ? 6.550 -11.355 10.564 1.00 89.06 73 GLN A CA 1
ATOM 594 C C . GLN A 1 73 ? 6.112 -11.215 12.027 1.00 89.06 73 GLN A C 1
ATOM 596 O O . GLN A 1 73 ? 5.138 -10.519 12.309 1.00 89.06 73 GLN A O 1
ATOM 601 N N . ASP A 1 74 ? 6.859 -11.825 12.948 1.00 88.88 74 ASP A N 1
ATOM 602 C CA . ASP A 1 74 ? 6.546 -11.829 14.381 1.00 88.88 74 ASP A CA 1
ATOM 603 C C . ASP A 1 74 ? 6.683 -10.430 15.003 1.00 88.88 74 ASP A C 1
ATOM 605 O O . ASP A 1 74 ? 5.882 -10.042 15.853 1.00 88.88 74 ASP A O 1
ATOM 609 N N . ASN A 1 75 ? 7.661 -9.643 14.545 1.00 88.62 75 ASN A N 1
ATOM 610 C CA . ASN A 1 75 ? 7.951 -8.317 15.094 1.00 88.62 75 ASN A CA 1
ATOM 611 C C . ASN A 1 75 ? 7.222 -7.167 14.385 1.00 88.62 75 ASN A C 1
ATOM 613 O O . ASN A 1 75 ? 7.289 -6.033 14.860 1.00 88.62 75 ASN A O 1
ATOM 617 N N . LEU A 1 76 ? 6.523 -7.426 13.273 1.00 91.94 76 LEU A N 1
ATOM 618 C CA . LEU A 1 76 ? 5.920 -6.386 12.433 1.00 91.94 76 LEU A CA 1
ATOM 619 C C . LEU A 1 76 ? 5.017 -5.434 13.224 1.00 91.94 76 LEU A C 1
ATOM 621 O O . LEU A 1 76 ? 5.132 -4.216 13.095 1.00 91.94 76 LEU A O 1
ATOM 625 N N . GLN A 1 77 ? 4.111 -5.979 14.039 1.00 94.50 77 GLN A N 1
ATOM 626 C CA . GLN A 1 77 ? 3.163 -5.146 14.778 1.00 94.50 77 GLN A CA 1
ATOM 627 C C . GLN A 1 77 ? 3.864 -4.298 15.839 1.00 94.50 77 GLN A C 1
ATOM 629 O O . GLN A 1 77 ? 3.604 -3.101 15.926 1.00 94.50 77 GLN A O 1
ATOM 634 N N . SER A 1 78 ? 4.778 -4.903 16.602 1.00 92.81 78 SER A N 1
ATOM 635 C CA . SER A 1 78 ? 5.571 -4.206 17.618 1.00 92.81 78 SER A CA 1
ATOM 636 C C . SER A 1 78 ? 6.402 -3.082 17.007 1.00 92.81 78 SER A C 1
ATOM 638 O O . SER A 1 78 ? 6.414 -1.980 17.545 1.00 92.81 78 SER A O 1
ATOM 640 N N . PHE A 1 79 ? 7.026 -3.330 15.851 1.00 92.12 79 PHE A N 1
ATOM 641 C CA . PHE A 1 79 ? 7.775 -2.315 15.115 1.00 92.12 79 PHE A CA 1
ATOM 642 C C . PHE A 1 79 ? 6.881 -1.137 14.709 1.00 92.12 79 PHE A C 1
ATOM 644 O O . PHE A 1 79 ? 7.194 0.007 15.016 1.00 92.12 79 PHE A O 1
ATOM 651 N N . ILE A 1 80 ? 5.732 -1.398 14.075 1.00 93.69 80 ILE A N 1
ATOM 652 C CA . ILE A 1 80 ? 4.819 -0.326 13.650 1.00 93.69 80 ILE A CA 1
ATOM 653 C C . ILE A 1 80 ? 4.301 0.476 14.855 1.00 93.69 80 ILE A C 1
ATOM 655 O O . ILE A 1 80 ? 4.209 1.700 14.782 1.00 93.69 80 ILE A O 1
ATOM 659 N N . LEU A 1 81 ? 3.969 -0.190 15.966 1.00 94.25 81 LEU A N 1
ATOM 660 C CA . LEU A 1 81 ? 3.556 0.491 17.195 1.00 94.25 81 LEU A CA 1
ATOM 661 C C . LEU A 1 81 ? 4.669 1.386 17.744 1.00 94.25 81 LEU A C 1
ATOM 663 O O . LEU A 1 81 ? 4.388 2.510 18.153 1.00 94.25 81 LEU A O 1
ATOM 667 N N . ASP A 1 82 ? 5.916 0.923 17.720 1.00 92.81 82 ASP A N 1
ATOM 668 C CA . ASP A 1 82 ? 7.066 1.722 18.137 1.00 92.81 82 ASP A CA 1
ATOM 669 C C . ASP A 1 82 ? 7.246 2.972 17.263 1.00 92.81 82 ASP A C 1
ATOM 671 O O . ASP A 1 82 ? 7.409 4.077 17.785 1.00 92.81 82 ASP A O 1
ATOM 675 N N . GLU A 1 83 ? 7.125 2.828 15.940 1.00 92.00 83 GLU A N 1
ATOM 676 C CA . GLU A 1 83 ? 7.177 3.950 14.996 1.00 92.00 83 GLU A CA 1
ATOM 677 C C . GLU A 1 83 ? 6.061 4.978 15.248 1.00 92.00 83 GLU A C 1
ATOM 679 O O . GLU A 1 83 ? 6.301 6.189 15.188 1.00 92.00 83 GLU A O 1
ATOM 684 N N . ILE A 1 84 ? 4.847 4.515 15.567 1.00 92.25 84 ILE A N 1
ATOM 685 C CA . ILE A 1 84 ? 3.714 5.382 15.929 1.00 92.25 84 ILE A CA 1
ATOM 686 C C . ILE A 1 84 ? 3.990 6.106 17.253 1.00 92.25 84 ILE A C 1
ATOM 688 O O . ILE A 1 84 ? 3.820 7.324 17.335 1.00 92.25 84 ILE A O 1
ATOM 692 N N . ASN A 1 85 ? 4.437 5.382 18.281 1.00 92.00 85 ASN A N 1
ATOM 693 C CA . ASN A 1 85 ? 4.679 5.927 19.620 1.00 92.00 85 ASN A CA 1
ATOM 694 C C . ASN A 1 85 ? 5.792 6.980 19.630 1.00 92.00 85 ASN A C 1
ATOM 696 O O . ASN A 1 85 ? 5.712 7.963 20.365 1.00 92.00 85 ASN A O 1
ATOM 700 N N . HIS A 1 86 ? 6.795 6.811 18.773 1.00 91.31 86 HIS A N 1
ATOM 701 C CA . HIS A 1 86 ? 7.865 7.785 18.583 1.00 91.31 86 HIS A CA 1
ATOM 702 C C . HIS A 1 86 ? 7.518 8.910 17.595 1.00 91.31 86 HIS A C 1
ATOM 704 O O . HIS A 1 86 ? 8.364 9.758 17.311 1.00 91.31 86 HIS A O 1
ATOM 710 N N . GLY A 1 87 ? 6.295 8.935 17.054 1.00 89.38 87 GLY A N 1
ATOM 711 C CA . GLY A 1 87 ? 5.830 9.976 16.135 1.00 89.38 87 GLY A CA 1
ATOM 712 C C . GLY A 1 87 ? 6.471 9.935 14.746 1.00 89.38 87 GLY A C 1
ATOM 713 O O . GLY A 1 87 ? 6.368 10.913 14.007 1.00 89.38 87 GLY A O 1
ATOM 714 N N . ARG A 1 88 ? 7.124 8.824 14.380 1.00 87.75 88 ARG A N 1
ATOM 715 C CA . ARG A 1 88 ? 7.710 8.608 13.045 1.00 87.75 88 ARG A CA 1
ATOM 716 C C . ARG A 1 88 ? 6.636 8.267 12.010 1.00 87.75 88 ARG A C 1
ATOM 718 O O . ARG A 1 88 ? 6.776 8.606 10.837 1.00 87.75 88 ARG A O 1
ATOM 725 N N . VAL A 1 89 ? 5.532 7.676 12.465 1.00 88.00 89 VAL A N 1
ATOM 726 C CA . VAL A 1 89 ? 4.307 7.443 11.690 1.00 88.00 89 VAL A CA 1
ATOM 727 C C . VAL A 1 89 ? 3.190 8.340 12.229 1.00 88.00 89 VAL A C 1
ATOM 729 O O . VAL A 1 89 ? 2.840 8.268 13.409 1.00 88.00 89 VAL A O 1
ATOM 732 N N . ASP A 1 90 ? 2.605 9.188 11.374 1.00 85.31 90 ASP A N 1
ATOM 733 C CA . ASP A 1 90 ? 1.545 10.113 11.795 1.00 85.31 90 ASP A CA 1
ATOM 734 C C . ASP A 1 90 ? 0.185 9.405 11.923 1.00 85.31 90 ASP A C 1
ATOM 736 O O . ASP A 1 90 ? -0.540 9.188 10.951 1.00 85.31 90 ASP A O 1
ATOM 740 N N . ALA A 1 91 ? -0.195 9.094 13.161 1.00 81.56 91 ALA A N 1
ATOM 741 C CA . ALA A 1 91 ? -1.468 8.458 13.483 1.00 81.56 91 ALA A CA 1
ATOM 742 C C . ALA A 1 91 ? -2.690 9.401 13.450 1.00 81.56 91 ALA A C 1
ATOM 744 O O . ALA A 1 91 ? -3.803 8.941 13.698 1.00 81.56 91 ALA A O 1
ATOM 745 N N . LYS A 1 92 ? -2.551 10.703 13.142 1.00 75.69 92 LYS A N 1
ATOM 746 C CA . LYS A 1 92 ? -3.671 11.681 13.182 1.00 75.69 92 LYS A CA 1
ATOM 747 C C . LYS A 1 92 ? -4.810 11.396 12.201 1.00 75.69 92 LYS A C 1
ATOM 749 O O . LYS A 1 92 ? -5.846 12.055 12.248 1.00 75.69 92 LYS A O 1
ATOM 754 N N . GLN A 1 93 ? -4.597 10.455 11.297 1.00 71.81 93 GLN A N 1
ATOM 755 C CA . GLN A 1 93 ? -5.411 10.213 10.119 1.00 71.81 93 GLN A CA 1
ATOM 756 C C . GLN A 1 93 ? -6.236 8.908 10.216 1.00 71.81 93 GLN A C 1
ATOM 758 O O . GLN A 1 93 ? -7.039 8.599 9.340 1.00 71.81 93 GLN A O 1
ATOM 763 N N . GLY A 1 94 ? -6.141 8.188 11.343 1.00 87.62 94 GLY A N 1
ATOM 764 C CA . GLY A 1 94 ? -7.167 7.251 11.822 1.00 87.62 94 GLY A CA 1
ATOM 765 C C . GLY A 1 94 ? -7.239 5.882 11.144 1.00 87.62 94 GLY A C 1
ATOM 766 O O . GLY A 1 94 ? -7.522 4.892 11.821 1.00 87.62 94 GLY A O 1
ATOM 767 N N . VAL A 1 95 ? -6.985 5.788 9.837 1.00 94.62 95 VAL A N 1
ATOM 768 C CA . VAL A 1 95 ? -7.110 4.542 9.069 1.00 94.62 95 VAL A CA 1
ATOM 769 C C . VA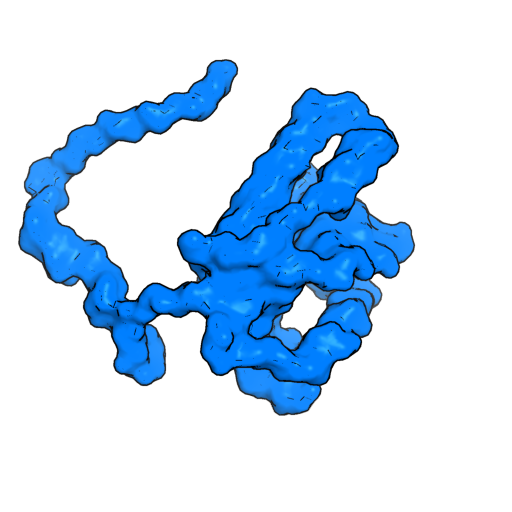L A 1 95 ? -6.023 4.436 7.998 1.00 94.62 95 VAL A C 1
ATOM 771 O O . VAL A 1 95 ? -5.662 5.420 7.357 1.00 94.62 95 VAL A O 1
ATOM 774 N N . GLY A 1 96 ? -5.523 3.223 7.772 1.00 96.00 96 GLY A N 1
ATOM 775 C CA . GLY A 1 96 ? -4.538 2.957 6.733 1.00 96.00 96 GLY A CA 1
ATOM 776 C C . GLY A 1 96 ? -4.296 1.471 6.491 1.00 96.00 96 GLY A C 1
ATOM 777 O O . GLY A 1 96 ? -5.093 0.610 6.881 1.00 96.00 96 GLY A O 1
ATOM 778 N N . PHE A 1 97 ? -3.174 1.172 5.853 1.00 97.62 97 PHE A N 1
ATOM 779 C CA . PHE A 1 97 ? -2.708 -0.181 5.599 1.00 97.62 97 PHE A CA 1
ATOM 780 C C . PHE A 1 97 ? -1.177 -0.247 5.585 1.00 97.62 97 PHE A C 1
ATOM 782 O O . PHE A 1 97 ? -0.503 0.728 5.263 1.00 97.62 97 PHE A O 1
ATOM 789 N N . ALA A 1 98 ? -0.615 -1.403 5.920 1.00 96.12 98 ALA A N 1
ATOM 790 C CA . ALA A 1 98 ? 0.816 -1.654 5.847 1.00 96.12 98 ALA A CA 1
ATOM 791 C C . ALA A 1 98 ? 1.114 -2.922 5.042 1.00 96.12 98 ALA A C 1
ATOM 793 O O . ALA A 1 98 ? 0.381 -3.912 5.132 1.00 96.12 98 ALA A O 1
ATOM 794 N N . ILE A 1 99 ? 2.192 -2.885 4.262 1.00 95.44 99 ILE A N 1
ATOM 795 C CA . ILE A 1 99 ? 2.636 -3.980 3.401 1.00 95.44 99 ILE A CA 1
ATOM 796 C C . ILE A 1 99 ? 4.069 -4.338 3.787 1.00 95.44 99 ILE A C 1
ATOM 798 O O . ILE A 1 99 ? 4.996 -3.567 3.549 1.00 95.44 99 ILE A O 1
ATOM 802 N N . LEU A 1 100 ? 4.256 -5.527 4.358 1.00 93.12 100 LEU A N 1
ATOM 803 C CA . LEU A 1 100 ? 5.577 -6.105 4.585 1.00 93.12 100 LEU A CA 1
ATOM 804 C C . LEU A 1 100 ? 5.966 -6.984 3.392 1.00 93.12 100 LEU A C 1
ATOM 806 O O . LEU A 1 100 ? 5.241 -7.915 3.032 1.00 93.12 100 LEU A O 1
ATOM 810 N N . SER A 1 101 ? 7.132 -6.723 2.810 1.00 89.31 101 SER A N 1
ATOM 811 C CA . SER A 1 101 ? 7.761 -7.561 1.789 1.00 89.31 101 SER A CA 1
ATOM 812 C C . SER A 1 101 ? 9.186 -7.957 2.191 1.00 89.31 101 SER A C 1
ATOM 814 O O . SER A 1 101 ? 9.683 -7.562 3.239 1.00 89.31 101 SER A O 1
ATOM 816 N N . GLN A 1 102 ? 9.863 -8.745 1.351 1.00 81.56 102 GLN A N 1
ATOM 817 C CA . GLN A 1 102 ? 11.250 -9.173 1.569 1.00 81.56 102 GLN A CA 1
ATOM 818 C C . GLN A 1 102 ? 12.259 -8.011 1.514 1.00 81.56 102 GLN A C 1
ATOM 820 O O . GLN A 1 102 ? 13.369 -8.169 2.006 1.00 81.56 102 GLN A O 1
ATOM 825 N N . GLY A 1 103 ? 11.910 -6.884 0.880 1.00 76.88 103 GLY A N 1
ATOM 826 C CA . GLY A 1 103 ? 12.833 -5.756 0.676 1.00 76.88 103 GLY A CA 1
ATOM 827 C C . GLY A 1 103 ? 12.460 -4.492 1.447 1.00 76.88 103 GLY A C 1
ATOM 828 O O . GLY A 1 103 ? 13.335 -3.706 1.807 1.00 76.88 103 GLY A O 1
ATOM 829 N N . PHE A 1 104 ? 11.177 -4.313 1.762 1.00 84.00 104 PHE A N 1
ATOM 830 C CA . PHE A 1 104 ? 10.684 -3.118 2.439 1.00 84.00 104 PHE A CA 1
ATOM 831 C C . PHE A 1 104 ? 9.446 -3.396 3.299 1.00 84.00 104 PHE A C 1
ATOM 833 O O . PHE A 1 104 ? 8.733 -4.384 3.102 1.00 84.00 104 PHE A O 1
ATOM 840 N N . LEU A 1 105 ? 9.160 -2.453 4.188 1.00 89.19 105 LEU A N 1
ATOM 841 C CA . LEU A 1 105 ? 7.867 -2.250 4.831 1.00 89.19 105 LEU A CA 1
ATOM 842 C C . LEU A 1 105 ? 7.334 -0.884 4.391 1.00 89.19 105 LEU A C 1
ATOM 844 O O . LEU A 1 105 ? 8.025 0.115 4.582 1.00 89.19 105 LEU A O 1
ATOM 848 N N . SER A 1 106 ? 6.123 -0.831 3.837 1.00 91.25 106 SER A N 1
ATOM 849 C CA . SER A 1 106 ? 5.409 0.425 3.580 1.00 91.25 106 SER A CA 1
ATOM 850 C C . SER A 1 106 ? 4.229 0.566 4.541 1.00 91.25 106 SER A C 1
ATOM 852 O O . SER A 1 106 ? 3.429 -0.356 4.693 1.00 91.25 106 SER A O 1
ATOM 854 N N . ILE A 1 107 ? 4.128 1.711 5.214 1.00 93.06 107 ILE A N 1
ATOM 855 C CA . ILE A 1 107 ? 3.025 2.085 6.105 1.00 93.06 107 ILE A CA 1
ATOM 856 C C . ILE A 1 107 ? 2.304 3.259 5.454 1.00 93.06 107 ILE A C 1
ATOM 858 O O . ILE A 1 107 ? 2.902 4.304 5.219 1.00 93.06 107 ILE A O 1
ATOM 862 N N . ASN A 1 108 ? 1.029 3.069 5.139 1.00 93.81 108 ASN A N 1
ATOM 863 C CA . ASN A 1 108 ? 0.248 3.946 4.280 1.00 93.81 108 ASN A CA 1
ATOM 864 C C . ASN A 1 108 ? -0.984 4.425 5.051 1.00 93.81 108 ASN A C 1
ATOM 866 O O . ASN A 1 108 ? -1.796 3.604 5.477 1.00 93.81 108 ASN A O 1
ATOM 870 N N . ILE A 1 109 ? -1.137 5.733 5.254 1.00 94.12 109 ILE A N 1
ATOM 871 C CA . ILE A 1 109 ? -2.200 6.303 6.093 1.00 94.12 109 ILE A CA 1
ATOM 872 C C . ILE A 1 109 ? -2.975 7.373 5.326 1.00 94.12 109 ILE A C 1
ATOM 874 O O . ILE A 1 109 ? -2.396 8.267 4.705 1.00 94.12 109 ILE A O 1
ATOM 878 N N . TRP A 1 110 ? -4.304 7.285 5.389 1.00 93.38 110 TRP A N 1
ATOM 879 C CA . TRP A 1 110 ? -5.219 8.164 4.670 1.00 93.38 110 TRP A CA 1
ATOM 880 C C . TRP A 1 110 ? -5.415 9.502 5.346 1.00 93.38 110 TRP A C 1
ATOM 882 O O . TRP A 1 110 ? -6.190 9.607 6.289 1.00 93.38 110 TRP A O 1
ATOM 892 N N . GLY A 1 111 ? -4.767 10.539 4.836 1.00 87.44 111 GLY A N 1
ATOM 893 C CA . GLY A 1 111 ? -4.817 11.855 5.429 1.00 87.44 111 GLY A CA 1
ATOM 894 C C . GLY A 1 111 ? -5.814 12.852 4.852 1.00 87.44 111 GLY A C 1
ATOM 895 O O . GLY A 1 111 ? -6.544 12.606 3.889 1.00 87.44 111 GLY A O 1
ATOM 896 N N . ARG A 1 112 ? -5.810 14.042 5.467 1.00 83.75 112 ARG A N 1
ATOM 897 C CA . ARG A 1 112 ? -6.576 15.211 5.014 1.00 83.75 112 ARG A CA 1
ATOM 898 C C . ARG A 1 112 ? -6.327 15.489 3.530 1.00 83.75 112 ARG A C 1
ATOM 900 O O . ARG A 1 112 ? -5.195 15.429 3.066 1.00 83.75 112 ARG A O 1
ATOM 907 N N . GLY A 1 113 ? -7.396 15.847 2.820 1.00 82.19 113 GLY A N 1
ATOM 908 C CA . GLY A 1 113 ? -7.344 16.123 1.382 1.00 82.19 113 GLY A CA 1
ATOM 909 C C . GLY A 1 113 ? -7.356 14.871 0.504 1.00 82.19 113 GLY A C 1
ATOM 910 O O . GLY A 1 113 ? -7.011 14.975 -0.666 1.00 82.19 113 GLY A O 1
ATOM 911 N N . ASN A 1 114 ? -7.746 13.711 1.049 1.00 85.56 114 ASN A N 1
ATOM 912 C CA . ASN A 1 114 ? -7.749 12.418 0.350 1.00 85.56 114 ASN A CA 1
ATOM 913 C C . ASN A 1 114 ? -6.348 11.999 -0.124 1.00 85.56 114 ASN A C 1
ATOM 915 O O . ASN A 1 114 ? -6.189 11.385 -1.176 1.00 85.56 114 ASN A O 1
ATOM 919 N N . VAL A 1 115 ? -5.329 12.351 0.662 1.00 88.38 115 VAL A N 1
ATOM 920 C CA . VAL A 1 115 ? -3.921 12.079 0.356 1.00 88.38 115 VAL A CA 1
ATOM 921 C C . VAL A 1 115 ? -3.470 10.837 1.110 1.00 88.38 115 VAL A C 1
ATOM 923 O O . VAL A 1 115 ? -3.754 10.705 2.298 1.00 88.38 115 VAL A O 1
ATOM 926 N N . LEU A 1 116 ? -2.731 9.946 0.452 1.00 90.19 116 LEU A N 1
ATOM 927 C CA . LEU A 1 116 ? -2.062 8.841 1.129 1.00 90.19 116 LEU A CA 1
ATOM 928 C C . LEU A 1 116 ? -0.653 9.262 1.562 1.00 90.19 116 LEU A C 1
ATOM 930 O O . LEU A 1 116 ? 0.199 9.566 0.728 1.00 90.19 116 LEU A O 1
ATOM 934 N N . PHE A 1 117 ? -0.396 9.249 2.867 1.00 89.25 117 PHE A N 1
ATOM 935 C CA . PHE A 1 117 ? 0.940 9.441 3.424 1.00 89.25 117 PHE A CA 1
ATOM 936 C C . PHE A 1 117 ? 1.625 8.087 3.554 1.00 89.25 117 PHE A C 1
ATOM 938 O O . PHE A 1 117 ? 1.047 7.169 4.130 1.00 89.25 117 PHE A O 1
ATOM 945 N N . THR A 1 118 ? 2.842 7.967 3.024 1.00 88.81 118 THR A N 1
ATOM 946 C CA . THR A 1 118 ? 3.591 6.704 3.007 1.00 88.81 118 THR A CA 1
ATOM 947 C C . THR A 1 118 ? 4.910 6.859 3.753 1.00 88.81 118 THR A C 1
ATOM 949 O O . THR A 1 118 ? 5.715 7.726 3.413 1.00 88.81 118 THR A O 1
ATOM 952 N N . GLN A 1 119 ? 5.136 6.016 4.757 1.00 87.88 119 GLN A N 1
ATOM 953 C CA . GLN A 1 119 ? 6.441 5.799 5.376 1.00 87.88 119 GLN A CA 1
ATOM 954 C C . GLN A 1 119 ? 6.996 4.463 4.886 1.00 87.88 119 GLN A C 1
ATOM 956 O O . GLN A 1 119 ? 6.339 3.433 5.032 1.00 87.88 119 GLN A O 1
ATOM 961 N N . THR A 1 120 ? 8.206 4.475 4.330 1.00 85.75 120 THR A N 1
ATOM 962 C CA . THR A 1 120 ? 8.845 3.270 3.790 1.00 85.75 120 THR A CA 1
ATOM 963 C C . THR A 1 120 ? 10.163 2.997 4.499 1.00 85.75 120 THR A C 1
ATOM 965 O O . THR A 1 120 ? 10.999 3.887 4.656 1.00 85.75 120 THR A O 1
ATOM 968 N N . TYR A 1 121 ? 10.356 1.742 4.884 1.00 82.69 121 TYR A N 1
ATOM 969 C CA . TYR A 1 121 ? 11.545 1.244 5.562 1.00 82.69 121 TYR A CA 1
ATOM 970 C C . TYR A 1 121 ? 12.190 0.163 4.707 1.00 82.69 121 TYR A C 1
ATOM 972 O O . TYR A 1 121 ? 11.489 -0.703 4.183 1.00 82.69 121 TYR A O 1
ATOM 980 N N . THR A 1 122 ? 13.517 0.171 4.600 1.00 79.12 122 THR A N 1
ATOM 981 C CA . THR A 1 122 ? 14.253 -0.961 4.019 1.00 79.12 122 THR A CA 1
ATOM 982 C C . THR A 1 122 ? 14.366 -2.080 5.052 1.00 79.12 122 THR A C 1
ATOM 984 O O . THR A 1 122 ? 14.767 -1.828 6.188 1.00 79.12 122 THR A O 1
ATOM 987 N N . VAL A 1 123 ? 14.048 -3.316 4.662 1.00 74.62 123 VAL A N 1
ATOM 988 C CA . VAL A 1 123 ? 14.259 -4.505 5.517 1.00 74.62 123 VAL A CA 1
ATOM 989 C C . VAL A 1 123 ? 15.383 -5.408 5.001 1.00 74.62 123 VAL A C 1
ATOM 991 O O . VAL A 1 123 ? 15.839 -6.311 5.700 1.00 74.62 123 VAL A O 1
ATOM 994 N N . GLU A 1 124 ? 15.871 -5.151 3.786 1.00 67.31 124 GLU A N 1
ATOM 995 C CA . GLU A 1 124 ? 17.013 -5.854 3.211 1.00 67.31 124 GLU A CA 1
ATOM 996 C C . GLU A 1 124 ? 18.303 -5.542 3.989 1.00 67.31 124 GLU A C 1
ATOM 998 O O . GLU A 1 124 ? 18.695 -4.387 4.162 1.00 67.31 124 GLU A O 1
ATOM 1003 N N . GLY A 1 125 ? 18.956 -6.587 4.504 1.00 61.84 125 GLY A N 1
ATOM 1004 C CA . GLY A 1 125 ? 20.140 -6.448 5.358 1.00 61.84 125 GLY A CA 1
ATOM 1005 C C . GLY A 1 125 ? 19.852 -5.924 6.771 1.00 61.84 125 GLY A C 1
ATOM 1006 O O . GLY A 1 125 ? 20.794 -5.707 7.531 1.00 61.84 125 GLY A O 1
ATOM 1007 N N . SER A 1 126 ? 18.582 -5.752 7.148 1.00 58.75 126 SER A N 1
ATOM 1008 C CA . SER A 1 126 ? 18.150 -5.378 8.502 1.00 58.75 126 SER A CA 1
ATOM 1009 C C . SER A 1 126 ? 18.038 -6.618 9.404 1.00 58.75 126 SER A C 1
ATOM 1011 O O . SER A 1 126 ? 17.026 -6.855 10.045 1.00 58.75 126 SER A O 1
ATOM 1013 N N . PHE A 1 127 ? 19.074 -7.459 9.419 1.00 51.75 127 PHE A N 1
ATOM 1014 C CA . PHE A 1 127 ? 19.165 -8.606 10.328 1.00 51.75 127 PHE A CA 1
ATOM 1015 C C . PHE A 1 127 ? 20.033 -8.230 11.541 1.00 51.75 127 PHE A C 1
ATOM 1017 O O . PHE A 1 127 ? 21.107 -7.662 11.328 1.00 51.75 127 PHE A O 1
ATOM 1024 N N . PRO A 1 128 ? 19.641 -8.557 12.794 1.00 53.25 128 PRO A N 1
ATOM 1025 C CA . PRO A 1 128 ? 18.470 -9.345 13.221 1.00 53.25 128 PRO A CA 1
ATOM 1026 C C . PRO A 1 128 ? 17.197 -8.532 13.545 1.00 53.25 128 PRO A C 1
ATOM 1028 O O . PRO A 1 128 ? 16.177 -9.121 13.899 1.00 53.25 128 PRO A O 1
ATOM 1031 N N . GLU A 1 129 ? 17.240 -7.203 13.457 1.00 59.41 129 GLU A N 1
ATOM 1032 C CA . GLU A 1 129 ? 16.145 -6.311 13.862 1.00 59.41 129 GLU A CA 1
ATOM 1033 C C . GLU A 1 129 ? 15.616 -5.505 12.673 1.00 59.41 129 GLU A C 1
ATOM 1035 O O . GLU A 1 129 ? 16.410 -4.961 11.899 1.00 59.41 129 GLU A O 1
ATOM 1040 N N . LEU A 1 130 ? 14.283 -5.355 12.582 1.00 62.78 130 LEU A N 1
ATOM 1041 C CA . LEU A 1 130 ? 13.634 -4.349 11.730 1.00 62.78 130 LEU A CA 1
ATOM 1042 C C . LEU A 1 130 ? 14.185 -2.975 12.125 1.00 62.78 130 LEU A C 1
ATOM 1044 O O . LEU A 1 130 ? 13.699 -2.339 13.053 1.00 62.78 130 LEU A O 1
ATOM 1048 N N . SER A 1 131 ? 15.250 -2.552 11.456 1.00 61.91 131 SER A N 1
ATOM 1049 C CA . SER A 1 131 ? 15.926 -1.295 11.729 1.00 61.91 131 SER A CA 1
ATOM 1050 C C . SER A 1 131 ? 15.513 -0.286 10.667 1.00 61.91 131 SER A C 1
ATOM 1052 O O . SER A 1 131 ? 15.529 -0.599 9.469 1.00 61.91 131 SER A O 1
ATOM 1054 N N . PRO A 1 132 ? 15.114 0.926 11.076 1.00 59.22 132 PRO A N 1
ATOM 1055 C CA . PRO A 1 132 ? 14.691 1.934 10.135 1.00 59.22 132 PRO A CA 1
ATOM 1056 C C . PRO A 1 132 ? 15.897 2.407 9.328 1.00 59.22 132 PRO A C 1
ATOM 1058 O O . PRO A 1 132 ? 16.797 3.069 9.839 1.00 59.22 132 PRO A O 1
ATOM 1061 N N . LYS A 1 133 ? 15.895 2.090 8.037 1.00 62.03 133 LYS A N 1
ATOM 1062 C CA . LYS A 1 133 ? 16.708 2.790 7.045 1.00 62.03 133 LYS A CA 1
ATOM 1063 C C . LYS A 1 133 ? 15.742 3.517 6.121 1.00 62.03 133 LYS A C 1
ATOM 1065 O O . LYS A 1 133 ? 15.071 2.837 5.330 1.00 62.03 133 LYS A O 1
ATOM 1070 N N . PRO A 1 134 ? 15.615 4.853 6.249 1.00 59.66 134 PRO A N 1
ATOM 1071 C CA . PRO A 1 134 ? 14.875 5.647 5.281 1.00 59.66 134 PRO A CA 1
ATOM 1072 C C . PRO A 1 134 ? 15.375 5.284 3.884 1.00 59.66 134 PRO A C 1
ATOM 1074 O O . PRO A 1 134 ? 16.586 5.169 3.680 1.00 59.66 134 PRO A O 1
ATOM 1077 N N . LEU A 1 135 ? 14.473 5.060 2.926 1.00 58.66 135 LEU A N 1
ATOM 1078 C CA . LEU A 1 135 ? 14.903 4.944 1.534 1.00 58.66 135 LEU A CA 1
ATOM 1079 C C . LEU A 1 135 ? 15.497 6.294 1.124 1.00 58.66 135 LEU A C 1
ATOM 1081 O O . LEU A 1 135 ? 14.764 7.238 0.847 1.00 58.66 135 LEU A O 1
ATOM 1085 N N . GLU A 1 136 ? 16.826 6.407 1.114 1.00 49.44 136 GLU A N 1
ATOM 1086 C CA . GLU A 1 136 ? 17.464 7.698 0.850 1.00 49.44 136 GLU A CA 1
ATOM 1087 C C . GLU A 1 136 ? 17.381 8.120 -0.624 1.00 49.44 136 GLU A C 1
ATOM 1089 O O . GLU A 1 136 ? 17.504 9.310 -0.894 1.00 49.44 136 GLU A O 1
ATOM 1094 N N . LYS A 1 137 ? 17.145 7.211 -1.586 1.00 47.38 137 LYS A N 1
ATOM 1095 C CA . LYS A 1 137 ? 17.067 7.538 -3.034 1.00 47.38 137 LYS A CA 1
ATOM 1096 C C . LYS A 1 137 ? 16.248 6.547 -3.884 1.00 47.38 137 LYS A C 1
ATOM 1098 O O . LYS A 1 137 ? 16.375 6.541 -5.105 1.00 47.38 137 LYS A O 1
ATOM 1103 N N . THR A 1 138 ? 15.459 5.667 -3.277 1.00 50.44 138 THR A N 1
ATOM 1104 C CA . THR A 1 138 ? 14.937 4.449 -3.925 1.00 50.44 138 THR A CA 1
ATOM 1105 C C . THR A 1 138 ? 13.402 4.433 -3.984 1.00 50.44 138 THR A C 1
ATOM 1107 O O . THR A 1 138 ? 12.735 5.110 -3.209 1.00 50.44 138 THR A O 1
ATOM 1110 N N . GLY A 1 139 ? 12.843 3.730 -4.977 1.00 55.81 139 GLY A N 1
ATOM 1111 C CA . GLY A 1 139 ? 11.429 3.812 -5.371 1.00 55.81 139 GLY A CA 1
ATOM 1112 C C . GLY A 1 139 ? 10.410 3.569 -4.248 1.00 55.81 139 GLY A C 1
ATOM 1113 O O . GLY A 1 139 ? 10.634 2.769 -3.347 1.00 55.81 139 GLY A O 1
ATOM 1114 N N . VAL A 1 140 ? 9.268 4.259 -4.343 1.00 61.72 140 VAL A N 1
ATOM 1115 C CA . VAL A 1 140 ? 8.212 4.304 -3.310 1.00 61.72 140 VAL A CA 1
ATOM 1116 C C . VAL A 1 140 ? 7.388 3.014 -3.240 1.00 61.72 140 VAL A C 1
ATOM 1118 O O . VAL A 1 140 ? 6.955 2.633 -2.158 1.00 61.72 140 VAL A O 1
ATOM 1121 N N . ALA A 1 141 ? 7.175 2.350 -4.380 1.00 70.06 141 ALA A N 1
ATOM 1122 C CA . ALA A 1 141 ? 6.448 1.090 -4.468 1.00 70.06 141 ALA A CA 1
ATOM 1123 C C . ALA A 1 141 ? 6.900 0.276 -5.690 1.00 70.06 141 ALA A C 1
ATOM 1125 O O . ALA A 1 141 ? 7.132 0.832 -6.767 1.00 70.06 141 ALA A O 1
ATOM 1126 N N . CYS A 1 142 ? 6.989 -1.045 -5.553 1.00 79.56 142 CYS A N 1
ATOM 1127 C CA . CYS A 1 142 ? 7.177 -1.943 -6.698 1.00 79.56 142 CYS A CA 1
ATOM 1128 C C . CYS A 1 142 ? 5.840 -2.273 -7.394 1.00 79.56 142 CYS A C 1
ATOM 1130 O O . CYS A 1 142 ? 4.770 -2.134 -6.803 1.00 79.56 142 CYS A O 1
ATOM 1132 N N . THR A 1 143 ? 5.877 -2.784 -8.634 1.00 82.69 143 THR A N 1
ATOM 1133 C CA . THR A 1 143 ? 4.669 -3.118 -9.425 1.00 82.69 143 THR A CA 1
ATOM 1134 C C . THR A 1 143 ? 3.659 -3.994 -8.671 1.00 82.69 143 THR A C 1
ATOM 1136 O O . THR A 1 143 ? 2.451 -3.854 -8.855 1.00 82.69 143 THR A O 1
ATOM 1139 N N . TRP A 1 144 ? 4.127 -4.877 -7.786 1.00 87.94 144 TRP A N 1
ATOM 1140 C CA . TRP A 1 144 ? 3.254 -5.739 -6.984 1.00 87.94 144 TRP A CA 1
ATOM 1141 C C . TRP A 1 144 ? 2.618 -5.013 -5.793 1.00 87.94 144 TRP A C 1
ATOM 1143 O O . TRP A 1 144 ? 1.445 -5.244 -5.513 1.00 87.94 144 TRP A O 1
ATOM 1153 N N . GLU A 1 145 ? 3.326 -4.094 -5.130 1.00 88.12 145 GLU A N 1
ATOM 1154 C CA . GLU A 1 145 ? 2.702 -3.228 -4.118 1.00 88.12 145 GLU A CA 1
ATOM 1155 C C . GLU A 1 145 ? 1.619 -2.358 -4.728 1.00 88.12 145 GLU A C 1
ATOM 1157 O O . GLU A 1 145 ? 0.567 -2.198 -4.117 1.00 88.12 145 GLU A O 1
ATOM 1162 N N . ILE A 1 146 ? 1.836 -1.866 -5.953 1.00 90.25 146 ILE A N 1
ATOM 1163 C CA . ILE A 1 146 ? 0.844 -1.064 -6.674 1.00 90.25 146 ILE A CA 1
ATOM 1164 C C . ILE A 1 146 ? -0.481 -1.825 -6.807 1.00 90.25 146 ILE A C 1
ATOM 1166 O O . ILE A 1 146 ? -1.536 -1.208 -6.753 1.00 90.25 146 ILE A O 1
ATOM 1170 N N . LYS A 1 147 ? -0.483 -3.161 -6.907 1.00 93.38 147 LYS A N 1
ATOM 1171 C CA . LYS A 1 147 ? -1.735 -3.940 -6.926 1.00 93.38 147 LYS A CA 1
ATOM 1172 C C . LYS A 1 147 ? -2.484 -3.881 -5.592 1.00 93.38 147 LYS A C 1
ATOM 1174 O O . LYS A 1 147 ? -3.706 -3.747 -5.598 1.00 93.38 147 LYS A O 1
ATOM 1179 N N . VAL A 1 148 ? -1.771 -3.958 -4.467 1.00 95.19 148 VAL A N 1
ATOM 1180 C CA . VAL A 1 148 ? -2.371 -3.808 -3.129 1.00 95.19 148 VAL A CA 1
ATOM 1181 C C . VAL A 1 148 ? -2.817 -2.362 -2.912 1.00 95.19 148 VAL A C 1
ATOM 1183 O O . VAL A 1 148 ? -3.956 -2.133 -2.518 1.00 95.19 148 VAL A O 1
ATOM 1186 N N . MET A 1 149 ? -1.973 -1.387 -3.256 1.00 94.56 149 MET A N 1
ATOM 1187 C CA . MET A 1 149 ? -2.303 0.037 -3.176 1.00 94.56 149 MET A CA 1
ATOM 1188 C C . MET A 1 149 ? -3.521 0.381 -4.036 1.00 94.56 149 MET A C 1
ATOM 1190 O O . MET A 1 149 ? -4.437 1.012 -3.535 1.00 94.56 149 MET A O 1
ATOM 1194 N N . ASN A 1 150 ? -3.606 -0.099 -5.280 1.00 95.25 150 ASN A N 1
ATOM 1195 C CA . ASN A 1 150 ? -4.765 0.127 -6.149 1.00 95.25 150 ASN A CA 1
ATOM 1196 C C . ASN A 1 150 ? -6.053 -0.462 -5.567 1.00 95.25 150 ASN A C 1
ATOM 1198 O O . ASN A 1 150 ? -7.110 0.153 -5.690 1.00 95.25 150 ASN A O 1
ATOM 1202 N N . HIS A 1 151 ? -5.981 -1.633 -4.929 1.00 97.06 151 HIS A N 1
ATOM 1203 C CA . HIS A 1 151 ? -7.128 -2.199 -4.223 1.00 97.06 151 HIS A CA 1
ATOM 1204 C C . HIS A 1 151 ? -7.590 -1.279 -3.085 1.00 97.06 151 HIS A C 1
ATOM 1206 O O . HIS A 1 151 ? -8.771 -0.947 -3.007 1.00 97.06 151 HIS A O 1
ATOM 1212 N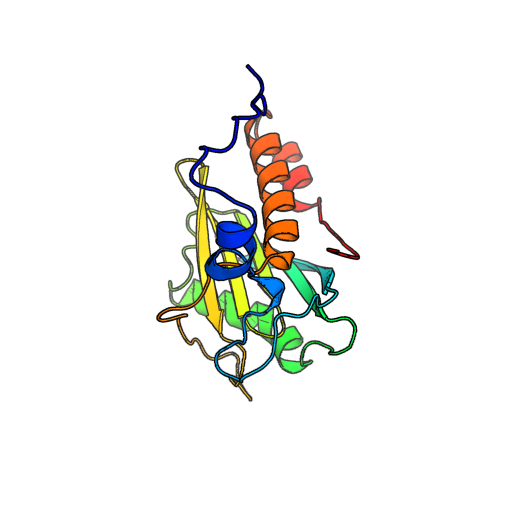 N . GLU A 1 152 ? -6.665 -0.815 -2.244 1.00 97.62 152 GLU A N 1
ATOM 1213 C CA . GLU A 1 152 ? -6.978 0.103 -1.141 1.00 97.62 152 GLU A CA 1
ATOM 1214 C C . GLU A 1 152 ? -7.464 1.467 -1.642 1.00 97.62 152 GLU A C 1
ATOM 1216 O O . GLU A 1 152 ? -8.398 2.032 -1.081 1.00 97.62 152 GLU A O 1
ATOM 1221 N N . TYR A 1 153 ? -6.893 1.976 -2.735 1.00 95.75 153 TYR A N 1
ATOM 1222 C CA . TYR A 1 153 ? -7.319 3.209 -3.392 1.00 95.75 153 TYR A CA 1
ATOM 1223 C C . TYR A 1 153 ? -8.751 3.105 -3.892 1.00 95.75 153 TYR A C 1
ATOM 1225 O O . TYR A 1 153 ? -9.542 4.010 -3.635 1.00 95.75 153 TYR A O 1
ATOM 1233 N N . ALA A 1 154 ? -9.099 2.010 -4.569 1.00 96.50 154 ALA A N 1
ATOM 1234 C CA . ALA A 1 154 ? -10.454 1.780 -5.052 1.00 96.50 154 ALA A CA 1
ATOM 1235 C C . ALA A 1 154 ? -11.451 1.665 -3.889 1.00 96.50 154 ALA A C 1
ATOM 1237 O O . ALA A 1 154 ? -12.510 2.291 -3.925 1.00 96.50 154 ALA A O 1
ATOM 1238 N N . LEU A 1 155 ? -11.098 0.925 -2.830 1.00 97.50 155 LEU A N 1
ATOM 1239 C CA . LEU A 1 155 ? -11.931 0.812 -1.630 1.00 97.50 155 LEU A CA 1
ATOM 1240 C C . LEU A 1 155 ? -12.118 2.157 -0.923 1.00 97.50 155 LEU A C 1
ATOM 1242 O O . LEU A 1 155 ? -13.220 2.461 -0.470 1.00 97.50 155 LEU A O 1
ATOM 1246 N N . TRP A 1 156 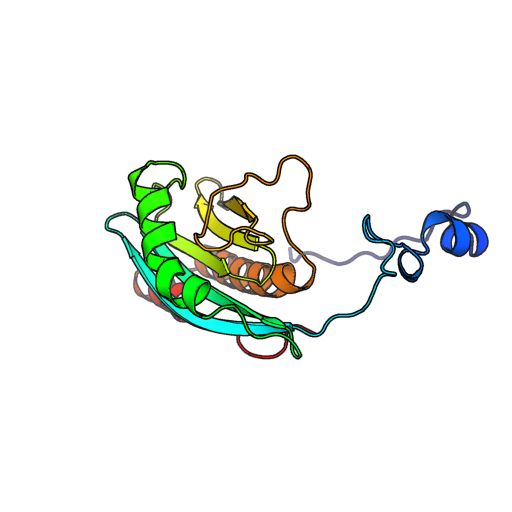? -11.057 2.956 -0.818 1.00 96.44 156 TRP A N 1
ATOM 1247 C CA . TRP A 1 156 ? -11.119 4.264 -0.178 1.00 96.44 156 TRP A CA 1
ATOM 1248 C C . TRP A 1 156 ? -11.953 5.252 -0.990 1.00 96.44 156 TRP A C 1
ATOM 1250 O O . TRP A 1 156 ? -12.815 5.916 -0.422 1.00 96.44 156 TRP A O 1
ATOM 1260 N N . HIS A 1 157 ? -11.772 5.301 -2.313 1.00 95.44 157 HIS A N 1
ATOM 1261 C CA . HIS A 1 157 ? -12.617 6.114 -3.192 1.00 95.44 157 HIS A CA 1
ATOM 1262 C C . HIS A 1 157 ? -14.086 5.727 -3.056 1.00 95.44 157 HIS A C 1
ATOM 1264 O O . HIS A 1 157 ? -14.918 6.594 -2.806 1.00 95.44 157 HIS A O 1
ATOM 1270 N N . HIS A 1 158 ? -14.394 4.429 -3.111 1.00 96.19 158 HIS A N 1
ATOM 1271 C CA . HIS A 1 158 ? -15.759 3.957 -2.909 1.00 96.19 158 HIS A CA 1
ATOM 1272 C C . HIS A 1 158 ? -16.312 4.380 -1.542 1.00 96.19 158 HIS A C 1
ATOM 1274 O O . HIS A 1 158 ? -17.425 4.889 -1.458 1.00 96.19 158 HIS A O 1
ATOM 1280 N N . TYR A 1 159 ? -15.525 4.235 -0.470 1.00 96.00 159 TYR A N 1
ATOM 1281 C CA . TYR A 1 159 ? -15.903 4.695 0.867 1.00 96.00 159 TYR A CA 1
ATOM 1282 C C . TYR A 1 159 ? -16.228 6.200 0.904 1.00 96.00 159 TYR A C 1
ATOM 1284 O O . TYR A 1 159 ? -17.230 6.580 1.514 1.00 96.00 159 TYR A O 1
ATOM 1292 N N . LEU A 1 160 ? -15.441 7.045 0.231 1.00 94.81 160 LEU A N 1
ATOM 1293 C CA . LEU A 1 160 ? -15.675 8.494 0.156 1.00 94.81 160 LEU A CA 1
ATOM 1294 C C . LEU A 1 160 ? -16.966 8.865 -0.595 1.00 94.81 160 LEU A C 1
ATOM 1296 O O . LEU A 1 160 ? -17.533 9.924 -0.332 1.00 94.81 160 LEU A O 1
ATOM 1300 N N . GLU A 1 161 ? -17.448 8.004 -1.492 1.00 95.94 161 GLU A N 1
ATOM 1301 C CA . GLU A 1 161 ? -18.720 8.178 -2.210 1.00 95.94 161 GLU A CA 1
ATOM 1302 C C . GLU A 1 161 ? -19.945 7.747 -1.382 1.00 95.94 161 GLU A C 1
ATOM 1304 O O . GLU A 1 161 ? -21.088 8.036 -1.748 1.00 95.94 161 GLU A O 1
ATOM 1309 N N . THR A 1 162 ? -19.736 7.058 -0.255 1.00 96.56 162 THR A N 1
ATOM 1310 C CA . THR A 1 162 ? -20.819 6.635 0.644 1.00 96.56 162 THR A CA 1
ATOM 1311 C C . THR A 1 162 ? -21.260 7.751 1.601 1.00 96.56 162 THR A C 1
ATOM 1313 O O . THR A 1 162 ? -20.779 8.882 1.578 1.00 96.56 162 THR A O 1
ATOM 1316 N N . LYS A 1 163 ? -22.155 7.415 2.540 1.00 96.94 163 LYS A N 1
ATOM 1317 C CA . LYS A 1 163 ? -22.499 8.289 3.674 1.00 96.94 163 LYS A CA 1
ATOM 1318 C C . LYS A 1 163 ? -21.395 8.347 4.740 1.00 96.94 163 LYS A C 1
ATOM 1320 O O . LYS A 1 163 ? -21.573 9.036 5.744 1.00 96.94 163 LYS A O 1
ATOM 1325 N N . MET A 1 164 ? -20.298 7.605 4.557 1.00 95.31 164 MET A N 1
ATOM 1326 C CA . MET A 1 164 ? -19.180 7.479 5.498 1.00 95.31 164 MET A CA 1
ATOM 1327 C C . MET A 1 164 ? -19.625 7.056 6.909 1.00 95.31 164 MET A C 1
ATOM 1329 O O . MET A 1 164 ? -19.050 7.452 7.933 1.00 95.31 164 MET A O 1
ATOM 1333 N N . SER A 1 165 ? -20.679 6.243 6.970 1.00 97.31 165 SER A N 1
ATOM 1334 C CA . SER A 1 165 ? -21.236 5.720 8.211 1.00 97.31 165 SER A CA 1
ATOM 1335 C C . SER A 1 165 ? -20.284 4.720 8.873 1.00 97.31 165 SER A C 1
ATOM 1337 O O . SER A 1 165 ? -19.287 4.278 8.300 1.00 97.31 165 SER A O 1
ATOM 1339 N N . ILE A 1 166 ? -20.598 4.310 10.105 1.00 97.06 166 ILE A N 1
ATOM 1340 C CA . ILE A 1 166 ? -19.848 3.238 10.775 1.00 97.06 166 ILE A CA 1
ATOM 1341 C C . ILE A 1 166 ? -19.901 1.933 9.967 1.00 97.06 166 ILE A C 1
ATOM 1343 O O . ILE A 1 166 ? -18.907 1.213 9.922 1.00 97.06 166 ILE A O 1
ATOM 1347 N N . ALA A 1 167 ? -21.025 1.637 9.308 1.00 98.19 167 ALA A N 1
ATOM 1348 C CA . ALA A 1 167 ? -21.141 0.463 8.449 1.00 98.19 167 ALA A CA 1
ATOM 1349 C C . ALA A 1 167 ? -20.200 0.561 7.237 1.00 98.19 167 ALA A C 1
ATOM 1351 O O . ALA A 1 167 ? -19.484 -0.397 6.957 1.00 98.19 167 ALA A O 1
ATOM 1352 N N . ASP A 1 168 ? -20.117 1.733 6.602 1.00 97.62 168 ASP A N 1
ATOM 1353 C CA . ASP A 1 168 ? -19.242 1.965 5.443 1.00 97.62 168 ASP A CA 1
ATOM 1354 C C . ASP A 1 168 ? -17.756 1.852 5.829 1.00 97.62 168 ASP A C 1
ATOM 1356 O O . ASP A 1 168 ? -16.969 1.199 5.144 1.00 97.62 168 ASP A O 1
ATOM 1360 N N . LYS A 1 169 ? -17.374 2.396 6.996 1.00 95.94 169 LYS A N 1
ATOM 1361 C CA . LYS A 1 169 ? -16.016 2.239 7.552 1.00 95.94 169 LYS A CA 1
ATOM 1362 C C . LYS A 1 169 ? -15.671 0.776 7.813 1.00 95.94 169 LYS A C 1
ATOM 1364 O O . LYS A 1 169 ? -14.559 0.340 7.522 1.00 95.94 169 LYS A O 1
ATOM 1369 N N . ARG A 1 170 ? -16.615 0.007 8.366 1.00 97.44 170 ARG A N 1
ATOM 1370 C CA . ARG A 1 170 ? -16.432 -1.434 8.597 1.00 97.44 170 ARG A CA 1
ATOM 1371 C C . ARG A 1 170 ? -16.278 -2.182 7.279 1.00 97.44 170 ARG A C 1
ATOM 1373 O O . ARG A 1 170 ? -15.376 -3.007 7.186 1.00 97.44 170 ARG A O 1
ATOM 1380 N N . ALA A 1 171 ? -17.084 -1.855 6.271 1.00 98.06 171 ALA A N 1
ATOM 1381 C CA . ALA A 1 171 ? -16.980 -2.452 4.944 1.00 98.06 171 ALA A CA 1
ATOM 1382 C C . ALA A 1 171 ? -15.599 -2.201 4.309 1.00 98.06 171 ALA A C 1
ATOM 1384 O O . ALA A 1 171 ? -14.972 -3.147 3.829 1.00 98.06 171 ALA A O 1
ATOM 1385 N N . TYR A 1 172 ? -15.079 -0.969 4.390 1.00 97.56 172 TYR A N 1
ATOM 1386 C CA . TYR A 1 172 ? -13.710 -0.646 3.968 1.00 97.56 172 TYR A CA 1
ATOM 1387 C C . TYR A 1 172 ? -12.662 -1.483 4.725 1.00 97.56 172 TYR A C 1
ATOM 1389 O O . TYR A 1 172 ? -11.811 -2.134 4.112 1.00 97.56 172 TYR A O 1
ATOM 1397 N N . LEU A 1 173 ? -12.736 -1.504 6.062 1.00 97.81 173 LEU A N 1
ATOM 1398 C CA . LEU A 1 173 ? -11.753 -2.194 6.902 1.00 97.81 173 LEU A CA 1
ATOM 1399 C C . LEU A 1 173 ? -11.750 -3.712 6.673 1.00 97.81 173 LEU A C 1
ATOM 1401 O O . LEU A 1 173 ? -10.692 -4.332 6.696 1.00 97.81 173 LEU A O 1
ATOM 1405 N N . GLN A 1 174 ? -12.914 -4.318 6.449 1.00 97.81 174 GLN A N 1
ATOM 1406 C CA . GLN A 1 174 ? -13.064 -5.770 6.313 1.00 97.81 174 GLN A CA 1
ATOM 1407 C C . GLN A 1 174 ? -12.706 -6.307 4.919 1.00 97.81 174 GLN A C 1
ATOM 1409 O O . GLN A 1 174 ? -12.573 -7.520 4.757 1.00 97.81 174 GLN A O 1
ATOM 1414 N N . SER A 1 175 ? -12.549 -5.439 3.921 1.00 98.25 175 SER A N 1
ATOM 1415 C CA . SER A 1 175 ? -12.306 -5.845 2.534 1.00 98.25 175 SER A CA 1
ATOM 1416 C C . SER A 1 175 ? -10.813 -5.972 2.259 1.00 98.25 175 SER A C 1
ATOM 1418 O O . SER A 1 175 ? -10.118 -4.975 2.312 1.00 98.25 175 SER A O 1
ATOM 1420 N N . PHE A 1 176 ? -10.297 -7.161 1.947 1.00 98.50 176 PHE A N 1
ATOM 1421 C CA . PHE A 1 176 ? -8.873 -7.365 1.646 1.00 98.50 176 PHE A CA 1
ATOM 1422 C C . PHE A 1 176 ? -8.674 -8.008 0.274 1.00 98.50 176 PHE A C 1
ATOM 1424 O O . PHE A 1 176 ? -9.456 -8.871 -0.135 1.00 98.50 176 PHE A O 1
ATOM 1431 N N . ILE A 1 177 ? -7.556 -7.690 -0.379 1.00 97.25 177 ILE A N 1
ATOM 1432 C CA . ILE A 1 177 ? -7.042 -8.472 -1.506 1.00 97.25 177 ILE A CA 1
ATOM 1433 C C . ILE A 1 177 ? -6.196 -9.647 -1.001 1.00 97.25 177 ILE A C 1
ATOM 1435 O O . ILE A 1 177 ? -5.448 -9.528 -0.030 1.00 97.25 177 ILE A O 1
ATOM 1439 N N . ARG A 1 178 ? -6.295 -10.801 -1.665 1.00 97.06 178 ARG A N 1
ATOM 1440 C CA . ARG A 1 178 ? -5.466 -11.982 -1.387 1.00 97.06 178 ARG A CA 1
ATOM 1441 C C . ARG A 1 178 ? -5.152 -12.752 -2.664 1.00 97.06 178 ARG A C 1
ATOM 1443 O O . ARG A 1 178 ? -5.932 -12.710 -3.612 1.00 97.06 178 ARG A O 1
ATOM 1450 N N . GLY A 1 179 ? -4.077 -13.531 -2.633 1.00 94.69 179 GLY A N 1
ATOM 1451 C CA . GLY A 1 179 ? -3.667 -14.388 -3.743 1.00 94.69 179 GLY A CA 1
ATOM 1452 C C . GLY A 1 179 ? -2.685 -13.697 -4.681 1.00 94.69 179 GLY A C 1
ATOM 1453 O O . GLY A 1 179 ? -1.980 -12.771 -4.285 1.00 94.69 179 GLY A O 1
ATOM 1454 N N . ASN A 1 180 ? -2.597 -14.199 -5.907 1.00 93.06 180 ASN A N 1
ATOM 1455 C CA . ASN A 1 180 ? -1.593 -13.784 -6.883 1.00 93.06 180 ASN A CA 1
ATOM 1456 C C . ASN A 1 180 ? -1.770 -12.315 -7.297 1.00 93.06 180 ASN A C 1
ATOM 1458 O O . ASN A 1 180 ? -2.886 -11.859 -7.532 1.00 93.06 180 ASN A O 1
ATOM 1462 N N . LEU A 1 181 ? -0.654 -11.587 -7.388 1.00 89.12 181 LEU A N 1
ATOM 1463 C CA . LEU A 1 181 ? -0.593 -10.184 -7.826 1.00 89.12 181 LEU A CA 1
ATOM 1464 C C . LEU A 1 181 ? -0.052 -10.040 -9.258 1.00 89.12 181 LEU A C 1
ATOM 1466 O O . LEU A 1 181 ? 0.261 -8.927 -9.687 1.00 89.12 181 LEU A O 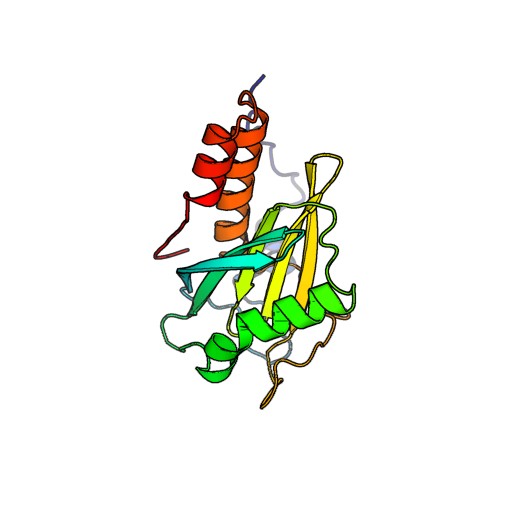1
ATOM 1470 N N . PHE A 1 182 ? 0.100 -11.166 -9.956 1.00 76.06 182 PHE A N 1
ATOM 1471 C CA . PHE A 1 182 ? 0.609 -11.272 -11.316 1.00 76.06 182 PHE A CA 1
ATOM 1472 C C . PHE A 1 182 ? -0.518 -11.407 -12.336 1.00 76.06 182 PHE A C 1
ATOM 1474 O O . PHE A 1 182 ? -1.455 -12.189 -12.063 1.00 76.06 182 PHE A O 1
#

Sequence (182 aa):
MDATTIILDLPPAITNDYLQNQANVDTLSDQYQKTYQYIRRSAKPIGFLVHEKLVLKLYHMLREAEPLPQHLQDNLQSFILDEINHGRVDAKQGVGFAILSQGFLSINIWGRGNVLFTQTYTVEGSFPELSPKPLEKTGVACTWEIKVMNHEYALWHHYLETKMSIADKRAYLQSFIRGNLF

Secondary structure (DSSP, 8-state):
-PPPP-PPPPPTT--HHHHHHHS-GGG-B-TTSPBP----EEEEEEEEEEETTEEEEEEEEEESS-PPPHHHHHHHHHHHHHHHHTTSS-GGGEEEEEEE-SSEEEEEEEETTTEEEEEEEE-TT--SS----B-SSS-S--HHHHHHHHHHHHHHHHHHHTT--HHHHHHHHH----EE--

Organism: NCBI:txid1173027